Protein AF-A0A562R799-F1 (afdb_monomer)

Radius of gyration: 13.1 Å; Cα contacts (8 Å, |Δi|>4): 69; chains: 1; bounding box: 28×29×38 Å

pLDDT: mean 72.76, std 13.13, range [36.88, 88.06]

Foldseek 3Di:
DPPPVVQLLVLCVVCLVVLLVQQCPDVQADHPPDLDLVSCLDPVNLVSNLVVSLVSGDVVVCVVDPSVRSSVVCNVCVSVSSPSSDDPPPPPD

Organism: NCBI:txid1036180

Solvent-accessible surface area (backbone atoms only — not comparable to full-atom values): 5632 Å² total; per-residue (Å²): 130,87,69,59,63,58,62,49,52,49,45,47,66,77,40,36,71,59,51,52,50,56,40,47,72,38,95,83,43,54,61,90,87,59,73,43,64,74,62,48,66,38,68,72,46,43,52,51,50,47,50,51,49,61,74,61,48,55,70,70,54,55,72,75,40,54,68,73,59,47,49,52,50,48,64,77,39,36,68,66,50,39,59,67,72,32,66,83,66,83,76,83,125

Structure (mmCIF, N/CA/C/O backbone):
data_AF-A0A562R799-F1
#
_entry.id   AF-A0A562R799-F1
#
loop_
_atom_site.group_PDB
_atom_site.id
_atom_site.type_symbol
_atom_site.label_atom_id
_atom_site.label_alt_id
_atom_site.label_comp_id
_atom_site.label_asym_id
_atom_site.label_entity_id
_atom_site.label_seq_id
_atom_site.pdbx_PDB_ins_code
_atom_site.Cartn_x
_atom_site.Cartn_y
_atom_site.Cartn_z
_atom_site.occupancy
_atom_site.B_iso_or_equiv
_atom_site.auth_seq_id
_atom_site.auth_comp_id
_atom_site.auth_asym_id
_atom_site.auth_atom_id
_atom_site.pdbx_PDB_model_num
ATOM 1 N N . MET A 1 1 ? -5.773 -12.809 13.801 1.00 48.66 1 MET A N 1
ATOM 2 C CA . MET A 1 1 ? -5.290 -11.528 13.240 1.00 48.66 1 MET A CA 1
ATOM 3 C C . MET A 1 1 ? -6.141 -11.237 12.021 1.00 48.66 1 MET A C 1
ATOM 5 O O . MET A 1 1 ? -6.379 -12.167 11.269 1.00 48.66 1 MET A O 1
ATOM 9 N N . ALA A 1 2 ? -6.682 -10.029 11.868 1.00 53.84 2 ALA A N 1
ATOM 10 C CA . ALA A 1 2 ? -7.481 -9.705 10.689 1.00 53.84 2 ALA A CA 1
ATOM 11 C C . ALA A 1 2 ? -6.580 -9.748 9.445 1.00 53.84 2 ALA A C 1
ATOM 13 O O . ALA A 1 2 ? -5.596 -9.010 9.378 1.00 53.84 2 ALA A O 1
ATOM 14 N N . ASP A 1 3 ? -6.891 -10.626 8.493 1.00 68.81 3 ASP A N 1
ATOM 15 C CA . ASP A 1 3 ? -6.143 -10.764 7.244 1.00 68.81 3 ASP A CA 1
ATOM 16 C C . ASP A 1 3 ? -6.398 -9.557 6.339 1.00 68.81 3 ASP A C 1
ATOM 18 O O . ASP A 1 3 ? -7.255 -9.564 5.459 1.00 68.81 3 ASP A O 1
ATOM 22 N N . LEU A 1 4 ? -5.633 -8.487 6.557 1.00 72.00 4 LEU A N 1
ATOM 23 C CA . LEU A 1 4 ? -5.673 -7.270 5.741 1.00 72.00 4 LEU A CA 1
ATOM 24 C C . LEU A 1 4 ? -5.172 -7.507 4.320 1.00 72.00 4 LEU A C 1
ATOM 26 O O . LEU A 1 4 ? -5.511 -6.748 3.416 1.00 72.00 4 LEU A O 1
ATOM 30 N N . MET A 1 5 ? -4.406 -8.577 4.101 1.00 75.06 5 MET A N 1
ATOM 31 C CA . MET A 1 5 ? -3.937 -8.949 2.772 1.00 75.06 5 MET A CA 1
ATOM 32 C C . MET A 1 5 ? -5.092 -9.220 1.811 1.00 75.06 5 MET A C 1
ATOM 34 O O . MET A 1 5 ? -4.983 -8.847 0.649 1.00 75.06 5 MET A O 1
ATOM 38 N N . GLN A 1 6 ? -6.188 -9.835 2.256 1.00 79.69 6 GLN A N 1
ATOM 39 C CA . GLN A 1 6 ? -7.297 -10.185 1.370 1.00 79.69 6 GLN A CA 1
ATOM 40 C C . GLN A 1 6 ? -8.028 -8.947 0.806 1.00 79.69 6 GLN A C 1
ATOM 42 O O . GLN A 1 6 ? -8.120 -8.833 -0.419 1.00 79.69 6 GLN A O 1
ATOM 47 N N . PRO A 1 7 ? -8.492 -7.978 1.627 1.00 78.31 7 PRO A N 1
ATOM 48 C CA . PRO A 1 7 ? -9.092 -6.753 1.107 1.00 78.31 7 PRO A CA 1
ATOM 49 C C . PRO A 1 7 ? -8.077 -5.885 0.356 1.00 78.31 7 PRO A C 1
ATOM 51 O O . PRO A 1 7 ? -8.437 -5.290 -0.653 1.00 78.31 7 PRO A O 1
ATOM 54 N N . VAL A 1 8 ? -6.808 -5.849 0.780 1.00 77.81 8 VAL A N 1
ATOM 55 C CA . VAL A 1 8 ? -5.756 -5.096 0.074 1.00 77.81 8 VAL A CA 1
ATOM 56 C C . VAL A 1 8 ? -5.494 -5.672 -1.313 1.00 77.81 8 VAL A C 1
ATOM 58 O O . VAL A 1 8 ? -5.476 -4.924 -2.283 1.00 77.81 8 VAL A O 1
ATOM 61 N N . SER A 1 9 ? -5.354 -6.992 -1.432 1.00 79.69 9 SER A N 1
ATOM 62 C CA . SER A 1 9 ? -5.133 -7.665 -2.719 1.00 79.69 9 SER A CA 1
ATOM 63 C C . SER A 1 9 ? -6.327 -7.471 -3.654 1.00 79.69 9 SER A C 1
ATOM 65 O O . SER A 1 9 ? -6.147 -7.240 -4.846 1.00 79.69 9 SER A O 1
ATOM 67 N N . ARG A 1 10 ? -7.551 -7.479 -3.108 1.00 81.94 10 ARG A N 1
ATOM 68 C CA . ARG A 1 10 ? -8.768 -7.177 -3.868 1.00 81.94 10 ARG A CA 1
ATOM 69 C C . ARG A 1 10 ? -8.780 -5.743 -4.396 1.00 81.94 10 ARG A C 1
ATOM 71 O O . ARG A 1 10 ? -8.974 -5.553 -5.588 1.00 81.94 10 ARG A O 1
ATOM 78 N N . VAL A 1 11 ? -8.522 -4.759 -3.534 1.00 83.00 11 VAL A N 1
ATOM 79 C CA . VAL A 1 11 ? -8.465 -3.334 -3.907 1.00 83.00 11 VAL A CA 1
ATOM 80 C C . VAL A 1 11 ? -7.369 -3.081 -4.938 1.00 83.00 11 VAL A C 1
ATOM 82 O O . VAL A 1 11 ? -7.602 -2.388 -5.925 1.00 83.00 11 VAL A O 1
ATOM 85 N N . ILE A 1 12 ? -6.188 -3.672 -4.744 1.00 80.69 12 ILE A N 1
ATOM 86 C CA . ILE A 1 12 ? -5.087 -3.590 -5.705 1.00 80.69 12 ILE A CA 1
ATOM 87 C C . ILE A 1 12 ? -5.492 -4.210 -7.038 1.00 80.69 12 ILE A C 1
ATOM 89 O O . ILE A 1 12 ? -5.204 -3.614 -8.064 1.00 80.69 12 ILE A O 1
ATOM 93 N N . GLY A 1 13 ? -6.162 -5.364 -7.045 1.00 78.75 13 GLY A N 1
ATOM 94 C CA . GLY A 1 13 ? -6.633 -6.008 -8.271 1.00 78.75 13 GLY A CA 1
ATOM 95 C C . GLY A 1 13 ? -7.701 -5.194 -9.008 1.00 78.75 13 GLY A C 1
ATOM 96 O O . GLY A 1 13 ? -7.580 -4.980 -10.209 1.00 78.75 13 GLY A O 1
ATOM 97 N N . GLU A 1 14 ? -8.715 -4.701 -8.293 1.00 82.81 14 GLU A N 1
ATOM 98 C CA . GLU A 1 14 ? -9.849 -3.948 -8.857 1.00 82.81 14 GLU A CA 1
ATOM 99 C C . GLU A 1 14 ? -9.458 -2.527 -9.301 1.00 82.81 14 GLU A C 1
ATOM 101 O O . GLU A 1 14 ? -10.023 -1.991 -10.253 1.00 82.81 14 GLU A O 1
ATOM 106 N N . HIS A 1 15 ? -8.479 -1.906 -8.638 1.00 81.88 15 HIS A N 1
ATOM 107 C CA . HIS A 1 15 ? -8.080 -0.517 -8.884 1.00 81.88 15 HIS A CA 1
ATOM 108 C C . HIS A 1 15 ? -6.630 -0.358 -9.340 1.00 81.88 15 HIS A C 1
ATOM 110 O O . HIS A 1 15 ? -6.083 0.748 -9.299 1.00 81.88 15 HIS A O 1
ATOM 116 N N . ARG A 1 16 ? -6.012 -1.439 -9.814 1.00 77.12 16 ARG A N 1
ATOM 117 C CA . ARG A 1 16 ? -4.611 -1.485 -10.232 1.00 77.12 16 ARG A CA 1
ATOM 118 C C . ARG A 1 16 ? -4.228 -0.352 -11.172 1.00 77.12 16 ARG A C 1
ATOM 120 O O . ARG A 1 16 ? -3.291 0.382 -10.885 1.00 77.12 16 ARG A O 1
ATOM 127 N N . ASP A 1 17 ? -4.972 -0.184 -12.262 1.00 74.75 17 ASP A N 1
ATOM 128 C CA . ASP A 1 17 ? -4.718 0.849 -13.270 1.00 74.75 17 ASP A CA 1
ATOM 129 C C . ASP A 1 17 ? -4.795 2.258 -12.690 1.00 74.75 17 ASP A C 1
ATOM 131 O O . ASP A 1 17 ? -4.033 3.139 -13.081 1.00 74.75 17 ASP A O 1
ATOM 135 N N . ARG A 1 18 ? -5.692 2.479 -11.725 1.00 77.06 18 ARG A N 1
ATOM 136 C CA . ARG A 1 18 ? -5.820 3.767 -11.040 1.00 77.06 18 ARG A CA 1
ATOM 137 C C . ARG A 1 18 ? -4.623 4.025 -10.130 1.00 77.06 18 ARG A C 1
ATOM 139 O O . ARG A 1 18 ? -4.123 5.145 -10.117 1.00 77.06 18 ARG A O 1
ATOM 146 N N . ILE A 1 19 ? -4.156 3.002 -9.412 1.00 78.00 19 ILE A N 1
ATOM 147 C CA . ILE A 1 19 ? -2.962 3.089 -8.563 1.00 78.00 19 ILE A CA 1
ATOM 148 C C . ILE A 1 19 ? -1.726 3.328 -9.437 1.00 78.00 19 ILE A C 1
ATOM 150 O O . ILE A 1 19 ? -0.979 4.262 -9.180 1.00 78.00 19 ILE A O 1
ATOM 154 N N . LEU A 1 20 ? -1.546 2.563 -10.517 1.00 75.00 20 LEU A N 1
ATOM 155 C CA . LEU A 1 20 ? -0.422 2.728 -11.445 1.00 75.00 20 LEU A CA 1
ATOM 156 C C . LEU A 1 20 ? -0.429 4.101 -12.130 1.00 75.00 20 LEU A C 1
ATOM 158 O O . LEU A 1 20 ? 0.618 4.733 -12.201 1.00 75.00 20 LEU A O 1
ATOM 162 N N . LYS A 1 21 ? -1.592 4.614 -12.555 1.00 74.19 21 LYS A N 1
ATOM 163 C CA . LYS A 1 21 ? -1.715 5.986 -13.086 1.00 74.19 21 LYS A CA 1
ATOM 164 C C . LYS A 1 21 ? -1.398 7.058 -12.046 1.00 74.19 21 LYS A C 1
ATOM 166 O O . LYS A 1 21 ? -0.799 8.071 -12.389 1.00 74.19 21 LYS A O 1
ATOM 171 N N . ALA A 1 22 ? -1.803 6.856 -10.792 1.00 74.56 22 ALA A N 1
ATOM 172 C CA . ALA A 1 22 ? -1.478 7.783 -9.711 1.00 74.56 22 ALA A CA 1
ATOM 173 C C . ALA A 1 22 ? 0.028 7.810 -9.425 1.00 74.56 22 ALA A C 1
ATOM 175 O O . ALA A 1 22 ? 0.568 8.868 -9.115 1.00 74.56 22 ALA A O 1
ATOM 176 N N . ILE A 1 23 ? 0.709 6.669 -9.574 1.00 70.81 23 ILE A N 1
ATOM 177 C CA . ILE A 1 23 ? 2.165 6.609 -9.483 1.00 70.81 23 ILE A CA 1
ATOM 178 C C . ILE A 1 23 ? 2.784 7.294 -10.709 1.00 70.81 23 ILE A C 1
ATOM 180 O O . ILE A 1 23 ? 3.614 8.163 -10.512 1.00 70.81 23 ILE A O 1
ATOM 184 N N . ASP A 1 24 ? 2.347 7.013 -11.942 1.00 66.81 24 ASP A N 1
ATOM 185 C CA . ASP A 1 24 ? 2.893 7.616 -13.183 1.00 66.81 24 ASP A CA 1
ATOM 186 C C . ASP A 1 24 ? 2.810 9.153 -13.197 1.00 66.81 24 ASP A C 1
ATOM 188 O O . ASP A 1 24 ? 3.669 9.836 -13.748 1.00 66.81 24 ASP A O 1
ATOM 192 N N . GLY A 1 25 ? 1.781 9.710 -12.552 1.00 60.09 25 GLY A N 1
ATOM 193 C CA . GLY A 1 25 ? 1.609 11.153 -12.381 1.00 60.09 25 GLY A CA 1
ATOM 194 C C . GLY A 1 25 ? 2.465 11.786 -11.275 1.00 60.09 25 GLY A C 1
ATOM 195 O O . GLY A 1 25 ? 2.515 13.014 -11.192 1.00 60.09 25 GLY A O 1
ATOM 196 N N . SER A 1 26 ? 3.131 10.993 -10.427 1.00 57.50 26 SER A N 1
ATOM 197 C CA . SER A 1 26 ? 3.982 11.494 -9.343 1.00 57.50 26 SER A CA 1
ATOM 198 C C . SER A 1 26 ? 5.415 11.764 -9.828 1.00 57.50 26 SER A C 1
ATOM 200 O O . SER A 1 26 ? 6.039 10.895 -10.445 1.00 57.50 26 SER A O 1
ATOM 202 N N . PRO A 1 27 ? 5.998 12.938 -9.516 1.00 45.34 27 PRO A N 1
ATOM 203 C CA . PRO A 1 27 ? 7.371 13.263 -9.892 1.00 45.34 27 PRO A CA 1
ATOM 204 C C . PRO A 1 27 ? 8.340 12.303 -9.187 1.00 45.34 27 PRO A C 1
ATOM 206 O O . PRO A 1 27 ? 8.474 12.345 -7.967 1.00 45.34 27 PRO A O 1
ATOM 209 N N . GLY A 1 28 ? 8.982 11.419 -9.958 1.00 48.72 28 GLY A N 1
ATOM 210 C CA . GLY A 1 28 ? 9.890 10.376 -9.455 1.00 48.72 28 GLY A CA 1
ATOM 211 C C . GLY A 1 28 ? 9.456 8.940 -9.772 1.00 48.72 28 GLY A C 1
ATOM 212 O O . GLY A 1 28 ? 10.235 8.010 -9.575 1.00 48.72 28 GLY A O 1
ATOM 213 N N . ALA A 1 29 ? 8.246 8.739 -10.294 1.00 51.53 29 ALA A N 1
ATOM 214 C CA . ALA A 1 29 ? 7.797 7.436 -10.756 1.00 51.53 29 ALA A CA 1
ATOM 215 C C . ALA A 1 29 ? 8.350 7.070 -12.137 1.00 51.53 29 ALA A C 1
ATOM 217 O O . ALA A 1 29 ? 8.471 7.913 -13.028 1.00 51.53 29 ALA A O 1
ATOM 218 N N . ALA A 1 30 ? 8.669 5.787 -12.321 1.00 50.09 30 ALA A N 1
ATOM 219 C CA . ALA A 1 30 ? 9.051 5.251 -13.619 1.00 50.09 30 ALA A CA 1
ATOM 220 C C . ALA A 1 30 ? 7.916 5.475 -14.631 1.00 50.09 30 ALA A C 1
ATOM 222 O O . ALA A 1 30 ? 6.779 5.093 -14.370 1.00 50.09 30 ALA A O 1
ATOM 223 N N . ARG A 1 31 ? 8.245 6.075 -15.784 1.00 52.91 31 ARG A N 1
ATOM 224 C CA . ARG A 1 31 ? 7.307 6.290 -16.896 1.00 52.91 31 ARG A CA 1
ATOM 225 C C . ARG A 1 31 ? 6.556 4.996 -17.220 1.00 52.91 31 ARG A C 1
ATOM 227 O O . ARG A 1 31 ? 7.189 3.940 -17.338 1.00 52.91 31 ARG A O 1
ATOM 234 N N . ALA A 1 32 ? 5.239 5.098 -17.414 1.00 48.03 32 ALA A N 1
ATOM 235 C CA . ALA A 1 32 ? 4.374 4.012 -17.870 1.00 48.03 32 ALA A CA 1
ATOM 236 C C . ALA A 1 32 ? 5.045 3.168 -18.967 1.00 48.03 32 ALA A C 1
ATOM 238 O O . ALA A 1 32 ? 5.223 3.604 -20.103 1.00 48.03 32 ALA A O 1
ATOM 239 N N . GLY A 1 33 ? 5.443 1.950 -18.593 1.00 49.38 33 GLY A N 1
ATOM 240 C CA . GLY A 1 33 ? 6.103 0.994 -19.485 1.00 49.38 33 GLY A CA 1
ATOM 241 C C . GLY A 1 33 ? 7.178 0.143 -18.808 1.00 49.38 33 GLY A C 1
ATOM 242 O O . GLY A 1 33 ? 7.389 -0.993 -19.222 1.00 49.38 33 GLY A O 1
ATOM 243 N N . GLN A 1 34 ? 7.815 0.635 -17.738 1.00 56.62 34 GLN A N 1
ATOM 244 C CA . GLN A 1 34 ? 8.859 -0.096 -17.000 1.00 56.62 34 GLN A CA 1
ATOM 245 C C . GLN A 1 34 ? 8.642 -0.013 -15.486 1.00 56.62 34 GLN A C 1
ATOM 247 O O . GLN A 1 34 ? 9.490 0.450 -14.725 1.00 56.62 34 GLN A O 1
ATOM 252 N N . TRP A 1 35 ? 7.481 -0.479 -15.029 1.00 64.06 35 TRP A N 1
ATOM 253 C CA . TRP A 1 35 ? 7.260 -0.701 -13.605 1.00 64.06 35 TRP A CA 1
ATOM 254 C C . TRP A 1 35 ? 8.119 -1.885 -13.165 1.00 64.06 35 TRP A C 1
ATOM 256 O O . TRP A 1 35 ? 7.763 -3.033 -13.405 1.00 64.06 35 TRP A O 1
ATOM 266 N N . THR A 1 36 ? 9.275 -1.621 -12.565 1.00 65.56 36 THR A N 1
ATOM 267 C CA . THR A 1 36 ? 10.062 -2.652 -11.882 1.00 65.56 36 THR A CA 1
ATOM 268 C C . THR A 1 36 ? 9.765 -2.592 -10.390 1.00 65.56 36 THR A C 1
ATOM 270 O O . THR A 1 36 ? 9.467 -1.528 -9.842 1.00 65.56 36 THR A O 1
ATOM 273 N N . THR A 1 37 ? 9.847 -3.734 -9.706 1.00 66.75 37 THR A N 1
ATOM 274 C CA . THR A 1 37 ? 9.704 -3.786 -8.243 1.00 66.75 37 THR A CA 1
ATOM 275 C C . THR A 1 37 ? 10.676 -2.825 -7.557 1.00 66.75 37 THR A C 1
ATOM 277 O O . THR A 1 37 ? 10.273 -2.131 -6.632 1.00 66.75 37 THR A O 1
ATOM 280 N N . ALA A 1 38 ? 11.904 -2.696 -8.068 1.00 66.25 38 ALA A N 1
ATOM 281 C CA . ALA A 1 38 ? 12.904 -1.751 -7.572 1.00 66.25 38 ALA A CA 1
ATOM 282 C C . ALA A 1 38 ? 12.475 -0.276 -7.711 1.00 66.25 38 ALA A C 1
ATOM 284 O O . ALA A 1 38 ? 12.651 0.502 -6.778 1.00 66.25 38 ALA A O 1
ATOM 285 N N . ALA A 1 39 ? 11.860 0.116 -8.833 1.00 66.94 39 ALA A N 1
ATOM 286 C CA . ALA A 1 39 ? 11.394 1.491 -9.030 1.00 66.94 39 ALA A CA 1
ATOM 287 C C . ALA A 1 39 ? 10.248 1.870 -8.075 1.00 66.94 39 ALA A C 1
ATOM 289 O O . ALA A 1 39 ? 10.144 3.020 -7.647 1.00 66.94 39 ALA A O 1
ATOM 290 N N . LEU A 1 40 ? 9.406 0.902 -7.710 1.00 71.50 40 LEU A N 1
ATOM 291 C CA . LEU A 1 40 ? 8.291 1.112 -6.788 1.00 71.50 40 LEU A CA 1
ATOM 292 C C . LEU A 1 40 ? 8.658 0.940 -5.308 1.00 71.50 40 LEU A C 1
ATOM 294 O O . LEU A 1 40 ? 7.866 1.303 -4.444 1.00 71.50 40 LEU A O 1
ATOM 298 N N . GLN A 1 41 ? 9.842 0.402 -5.002 1.00 71.38 41 GLN A N 1
ATOM 299 C CA . GLN A 1 41 ? 10.343 0.283 -3.629 1.00 71.38 41 GLN A CA 1
ATOM 300 C C . GLN A 1 41 ? 10.749 1.629 -3.013 1.00 71.38 41 GLN A C 1
ATOM 302 O O . GLN A 1 41 ? 10.966 1.684 -1.803 1.00 71.38 4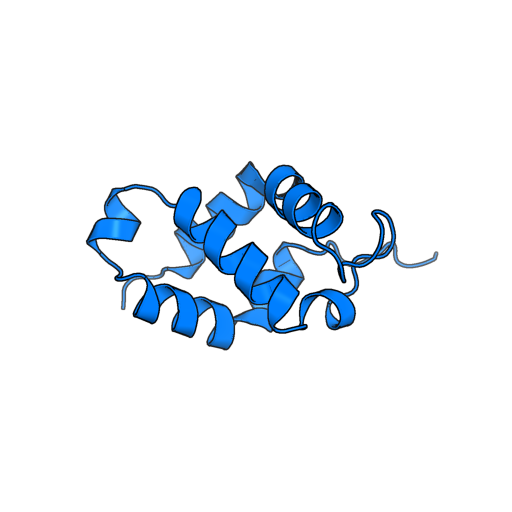1 GLN A O 1
ATOM 307 N N . ASN A 1 42 ? 10.826 2.700 -3.810 1.00 77.25 42 ASN A N 1
ATOM 308 C CA . ASN A 1 42 ? 11.089 4.049 -3.316 1.00 77.25 42 ASN A CA 1
ATOM 309 C C . ASN A 1 42 ? 10.019 4.494 -2.310 1.00 77.25 42 ASN A C 1
ATOM 311 O O . ASN A 1 42 ? 8.822 4.303 -2.545 1.00 77.25 42 ASN A O 1
ATOM 315 N N . ASP A 1 43 ? 10.441 5.155 -1.228 1.00 78.38 43 ASP A N 1
ATOM 316 C CA . ASP A 1 43 ? 9.537 5.596 -0.158 1.00 78.38 43 ASP A CA 1
ATOM 317 C C . ASP A 1 43 ? 8.407 6.486 -0.692 1.00 78.38 43 ASP A C 1
ATOM 319 O O . ASP A 1 43 ? 7.248 6.288 -0.343 1.00 78.38 43 ASP A O 1
ATOM 323 N N . GLN A 1 44 ? 8.703 7.380 -1.638 1.00 76.06 44 GLN A N 1
ATOM 324 C CA . GLN A 1 44 ? 7.712 8.266 -2.260 1.00 76.06 44 GLN A CA 1
ATOM 325 C C . GLN A 1 44 ? 6.650 7.508 -3.086 1.00 76.06 44 GLN A C 1
ATOM 327 O O . GLN A 1 44 ? 5.461 7.850 -3.072 1.00 76.06 44 GLN A O 1
ATOM 332 N N . ALA A 1 45 ? 7.056 6.448 -3.794 1.00 77.50 45 ALA A N 1
ATOM 333 C CA . ALA A 1 45 ? 6.137 5.594 -4.543 1.00 77.50 45 ALA A CA 1
ATOM 334 C C . ALA A 1 45 ? 5.260 4.778 -3.583 1.00 77.50 45 ALA A C 1
ATOM 336 O O . ALA A 1 45 ? 4.040 4.727 -3.752 1.00 77.50 45 ALA A O 1
ATOM 337 N N . MET A 1 46 ? 5.860 4.216 -2.528 1.00 82.12 46 MET A N 1
ATOM 338 C CA . MET A 1 46 ? 5.121 3.503 -1.487 1.00 82.12 46 MET A CA 1
ATOM 339 C C . MET A 1 46 ? 4.149 4.412 -0.739 1.00 82.12 46 MET A C 1
ATOM 341 O O . MET A 1 46 ? 3.019 3.999 -0.503 1.00 82.12 46 MET A O 1
ATOM 345 N N . GLU A 1 47 ? 4.511 5.652 -0.417 1.00 83.62 47 GLU A N 1
ATOM 346 C CA . GLU A 1 47 ? 3.587 6.611 0.196 1.00 83.62 47 GLU A CA 1
ATOM 347 C C . GLU A 1 47 ? 2.373 6.889 -0.697 1.00 83.62 47 GLU A C 1
ATOM 349 O O . GLU A 1 47 ? 1.239 6.887 -0.211 1.00 83.62 47 GLU A O 1
ATOM 354 N N . THR A 1 48 ? 2.593 7.047 -2.005 1.00 82.94 48 THR A N 1
ATOM 355 C CA . THR A 1 48 ? 1.514 7.234 -2.987 1.00 82.94 48 THR A CA 1
ATOM 356 C C . THR A 1 48 ? 0.603 6.005 -3.038 1.00 82.94 48 THR A C 1
ATOM 358 O O . THR A 1 48 ? -0.620 6.132 -2.956 1.00 82.94 48 THR A O 1
ATOM 361 N N . ILE A 1 49 ? 1.187 4.803 -3.097 1.00 82.44 49 ILE A N 1
ATOM 362 C CA . ILE A 1 49 ? 0.451 3.531 -3.092 1.00 82.44 49 ILE A CA 1
ATOM 363 C C . ILE A 1 49 ? -0.374 3.386 -1.815 1.00 82.44 49 ILE A C 1
ATOM 365 O O . ILE A 1 49 ? -1.548 3.031 -1.892 1.00 82.44 49 ILE A O 1
ATOM 369 N N . ILE A 1 50 ? 0.219 3.661 -0.653 1.00 86.19 50 ILE A N 1
ATOM 370 C CA . ILE A 1 50 ? -0.439 3.540 0.650 1.00 86.19 50 ILE A CA 1
ATOM 371 C C . ILE A 1 50 ? -1.632 4.481 0.720 1.00 86.19 50 ILE A C 1
ATOM 373 O O . ILE A 1 50 ? -2.720 4.049 1.095 1.00 86.19 50 ILE A O 1
ATOM 377 N N . ARG A 1 51 ? -1.454 5.740 0.310 1.00 85.00 51 ARG A N 1
ATOM 378 C CA . ARG A 1 51 ? -2.530 6.730 0.303 1.00 85.00 51 ARG A CA 1
ATOM 379 C C . ARG A 1 51 ? -3.654 6.332 -0.649 1.00 85.00 51 ARG A C 1
ATOM 381 O O . ARG A 1 51 ? -4.805 6.292 -0.226 1.00 85.00 51 ARG A O 1
ATOM 388 N N . CYS A 1 52 ? -3.333 5.956 -1.888 1.00 83.88 52 CYS A N 1
ATOM 389 C CA . CYS A 1 52 ? -4.333 5.482 -2.845 1.00 83.88 52 CYS A CA 1
ATOM 390 C C . CYS A 1 52 ? -5.060 4.233 -2.339 1.00 83.88 52 CYS A C 1
ATOM 392 O O . CYS A 1 52 ? -6.285 4.183 -2.387 1.00 83.88 52 CYS A O 1
ATOM 394 N N . CYS A 1 53 ? -4.337 3.237 -1.822 1.00 82.44 53 CYS A N 1
ATOM 395 C CA . CYS A 1 53 ? -4.947 2.023 -1.285 1.00 82.44 53 CYS A CA 1
ATOM 396 C C . CYS A 1 53 ? -5.855 2.351 -0.102 1.00 82.44 53 CYS A C 1
ATOM 398 O O . CYS A 1 53 ? -6.988 1.886 -0.077 1.00 82.44 53 CYS A O 1
ATOM 400 N N . TYR A 1 54 ? -5.410 3.190 0.836 1.00 83.50 54 TYR A N 1
ATOM 401 C CA . TYR A 1 54 ? -6.212 3.599 1.986 1.00 83.50 54 TYR A CA 1
ATOM 402 C C . TYR A 1 54 ? -7.475 4.362 1.560 1.00 83.50 54 TYR A C 1
ATOM 404 O O . TYR A 1 54 ? -8.560 4.090 2.079 1.00 83.50 54 TYR A O 1
ATOM 412 N N . GLU A 1 55 ? -7.373 5.245 0.560 1.00 83.31 55 GLU A N 1
ATOM 413 C CA . GLU A 1 55 ? -8.495 5.966 -0.060 1.00 83.31 55 GLU A CA 1
ATOM 414 C C . GLU A 1 55 ? -9.482 5.049 -0.815 1.00 83.31 55 GLU A C 1
ATOM 416 O O . GLU A 1 55 ? -10.661 5.386 -0.946 1.00 83.31 55 GLU A O 1
ATOM 421 N N . LEU A 1 56 ? -9.040 3.863 -1.229 1.00 80.06 56 LEU A N 1
ATOM 422 C CA . LEU A 1 56 ? -9.853 2.858 -1.917 1.00 80.06 56 LEU A CA 1
ATOM 423 C C . LEU A 1 56 ? -10.324 1.717 -0.998 1.00 80.06 56 LEU A C 1
ATOM 425 O O . LEU A 1 56 ? -11.138 0.893 -1.412 1.00 80.06 56 LEU A O 1
ATOM 429 N N . LEU A 1 57 ? -9.845 1.655 0.250 1.00 80.00 57 LEU A N 1
ATOM 430 C CA . LEU A 1 57 ? -10.282 0.643 1.208 1.00 80.00 57 LEU A CA 1
ATOM 431 C C . LEU A 1 57 ? -11.779 0.781 1.537 1.00 80.00 57 LEU A C 1
ATOM 433 O O . LEU A 1 57 ? -12.270 1.899 1.733 1.00 80.00 57 LEU A O 1
ATOM 437 N N . PRO A 1 58 ? -12.488 -0.347 1.734 1.00 79.12 58 PRO A N 1
ATOM 438 C CA . PRO A 1 58 ? -13.845 -0.339 2.262 1.00 79.12 58 PRO A CA 1
ATOM 439 C C . PRO A 1 58 ? -13.896 0.356 3.627 1.00 79.12 58 PRO A C 1
ATOM 441 O O . PRO A 1 58 ? -13.023 0.136 4.471 1.00 79.12 58 PRO A O 1
ATOM 444 N N . GLY A 1 59 ? -14.953 1.131 3.891 1.00 77.38 59 GLY A N 1
ATOM 445 C CA . GLY A 1 59 ? -15.114 1.860 5.159 1.00 77.38 59 GLY A CA 1
ATOM 446 C C . GLY A 1 59 ? -14.997 0.969 6.404 1.00 77.38 59 GLY A C 1
ATOM 447 O O . GLY A 1 59 ? -14.419 1.382 7.403 1.00 77.38 59 GLY A O 1
ATOM 448 N N . LEU A 1 60 ? -15.434 -0.292 6.313 1.00 76.44 60 LEU A N 1
ATOM 449 C CA . LEU A 1 60 ? -15.268 -1.296 7.372 1.00 76.44 60 LEU A CA 1
ATOM 450 C C . LEU A 1 60 ? -13.795 -1.590 7.700 1.00 76.44 60 LEU A C 1
ATOM 452 O O . LEU A 1 60 ? -13.445 -1.740 8.868 1.00 76.44 60 LEU A O 1
ATOM 456 N N . VAL A 1 61 ? -12.914 -1.630 6.696 1.00 77.56 61 VAL A N 1
ATOM 457 C CA . VAL A 1 61 ? -11.475 -1.852 6.909 1.00 77.56 61 VAL A CA 1
ATOM 458 C C . VAL A 1 61 ? -10.829 -0.614 7.528 1.00 77.56 61 VAL A C 1
ATOM 460 O O . VAL A 1 61 ? -9.999 -0.759 8.420 1.00 77.56 61 VAL A O 1
ATOM 463 N N . ARG A 1 62 ? -11.253 0.596 7.138 1.00 77.38 62 ARG A N 1
ATOM 464 C CA . ARG A 1 62 ? -10.803 1.845 7.784 1.00 77.38 62 ARG A CA 1
ATOM 465 C C . ARG A 1 62 ? -11.228 1.950 9.246 1.00 77.38 62 ARG A C 1
ATOM 467 O O . ARG A 1 62 ? -10.495 2.503 10.057 1.00 77.38 62 ARG A O 1
ATOM 474 N N . LEU A 1 63 ? -12.403 1.422 9.588 1.00 78.12 63 LEU A N 1
ATOM 475 C CA . LEU A 1 63 ? -12.863 1.354 10.977 1.00 78.12 63 LEU A CA 1
ATOM 476 C C . LEU A 1 63 ? -12.061 0.328 11.787 1.00 78.12 63 LEU A C 1
ATOM 478 O O . LEU A 1 63 ? -11.764 0.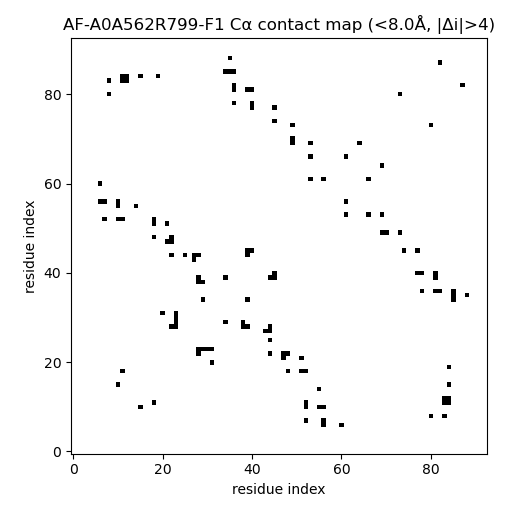566 12.954 1.00 78.12 63 LEU A O 1
ATOM 482 N N . ALA A 1 64 ? -11.688 -0.793 11.167 1.00 79.25 64 ALA A N 1
ATOM 483 C CA . ALA A 1 64 ? -10.918 -1.848 11.817 1.00 79.25 64 ALA A CA 1
ATOM 484 C C . ALA A 1 64 ? -9.420 -1.518 11.950 1.00 79.25 64 ALA A C 1
ATOM 486 O O . ALA A 1 64 ? -8.772 -1.970 12.895 1.00 79.25 64 ALA A O 1
ATOM 487 N N . VAL A 1 65 ? -8.853 -0.746 11.018 1.00 81.12 65 VAL A N 1
ATOM 488 C CA . VAL A 1 65 ? -7.417 -0.452 10.958 1.00 81.12 65 VAL A CA 1
ATOM 489 C C . VAL A 1 65 ? -7.168 1.036 10.816 1.00 81.12 65 VAL A C 1
ATOM 491 O O . VAL A 1 65 ? -7.490 1.654 9.804 1.00 81.12 65 VAL A O 1
ATOM 494 N N . LYS A 1 66 ? -6.493 1.590 11.825 1.00 81.81 66 LYS A N 1
ATOM 495 C CA . LYS A 1 66 ? -6.003 2.967 11.798 1.00 81.81 66 LYS A CA 1
ATOM 496 C C . LYS A 1 66 ? -4.946 3.139 10.708 1.00 81.81 66 LYS A C 1
ATOM 498 O O . LYS A 1 66 ? -4.076 2.284 10.548 1.00 81.81 66 LYS A O 1
ATOM 503 N N . GLU A 1 67 ? -4.962 4.289 10.044 1.00 79.81 67 GLU A N 1
ATOM 504 C CA . GLU A 1 67 ? -3.993 4.681 9.012 1.00 79.81 67 GLU A CA 1
ATOM 505 C C . GLU A 1 67 ? -2.519 4.352 9.341 1.00 79.81 67 GLU A C 1
ATOM 507 O O . GLU A 1 67 ? -1.876 3.704 8.515 1.00 79.81 67 GLU A O 1
ATOM 512 N N . PRO A 1 68 ? -1.966 4.662 10.535 1.00 82.31 68 PRO A N 1
ATOM 513 C CA . PRO A 1 68 ? -0.585 4.294 10.863 1.00 82.31 68 PRO A CA 1
ATOM 514 C C . PRO A 1 68 ? -0.347 2.777 10.910 1.00 82.31 68 PRO A C 1
ATOM 516 O O . PRO A 1 68 ? 0.707 2.309 10.487 1.00 82.31 68 PRO A O 1
ATOM 519 N N . ALA A 1 69 ? -1.320 1.987 11.373 1.00 85.00 69 ALA A N 1
ATOM 520 C CA . ALA A 1 69 ? -1.208 0.529 11.378 1.00 85.00 69 ALA A CA 1
ATOM 521 C C . ALA A 1 69 ? -1.276 -0.038 9.951 1.00 85.00 69 ALA A C 1
ATOM 523 O O . ALA A 1 69 ? -0.515 -0.941 9.607 1.00 85.00 69 ALA A O 1
ATOM 524 N N . PHE A 1 70 ? -2.135 0.536 9.105 1.00 85.06 70 PHE A N 1
ATOM 525 C CA . PHE A 1 70 ? -2.217 0.193 7.688 1.00 85.06 70 PHE A CA 1
ATOM 526 C C . PHE A 1 70 ? -0.919 0.522 6.943 1.00 85.06 70 PHE A C 1
ATOM 528 O O . PHE A 1 70 ? -0.392 -0.317 6.215 1.00 85.06 70 PHE A O 1
ATOM 535 N N . ARG A 1 71 ? -0.364 1.715 7.179 1.00 87.06 71 ARG A N 1
ATOM 536 C CA . ARG A 1 71 ? 0.919 2.156 6.623 1.00 87.06 71 ARG A CA 1
ATOM 537 C C . ARG A 1 71 ? 2.033 1.179 6.979 1.00 87.06 71 ARG A C 1
ATOM 539 O O . ARG A 1 71 ? 2.715 0.686 6.087 1.00 87.06 71 ARG A O 1
ATOM 546 N N . THR A 1 72 ? 2.176 0.844 8.260 1.00 87.62 72 THR A N 1
ATOM 547 C CA . THR A 1 72 ? 3.171 -0.130 8.729 1.00 87.62 72 THR A CA 1
ATOM 548 C C . THR A 1 72 ? 2.953 -1.505 8.104 1.00 87.62 72 THR A C 1
ATOM 550 O O . THR A 1 72 ? 3.913 -2.147 7.688 1.00 87.62 72 THR A O 1
ATOM 553 N N . PHE A 1 73 ? 1.702 -1.954 7.975 1.00 86.25 73 PHE A N 1
ATOM 554 C CA . PHE A 1 73 ? 1.379 -3.214 7.309 1.00 86.25 73 PHE A CA 1
ATOM 555 C C . PHE A 1 73 ? 1.807 -3.216 5.837 1.00 86.25 73 PHE A C 1
ATOM 557 O O . PHE A 1 73 ? 2.425 -4.181 5.386 1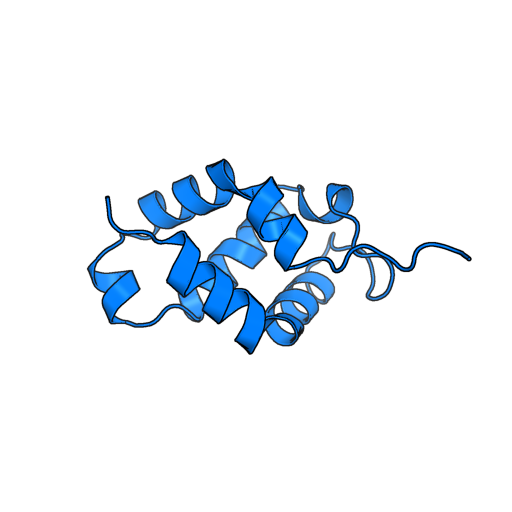.00 86.25 73 PHE A O 1
ATOM 564 N N . MET A 1 74 ? 1.521 -2.143 5.098 1.00 86.19 74 MET A N 1
ATOM 565 C CA . MET A 1 74 ? 1.914 -2.021 3.696 1.00 86.19 74 MET A CA 1
ATOM 566 C C . MET A 1 74 ? 3.427 -1.921 3.519 1.00 86.19 74 MET A C 1
ATOM 568 O O . MET A 1 74 ? 3.954 -2.542 2.605 1.00 86.19 74 MET A O 1
ATOM 572 N N . LEU A 1 75 ? 4.131 -1.198 4.393 1.00 85.88 75 LEU A N 1
ATOM 573 C CA . LEU A 1 75 ? 5.594 -1.118 4.368 1.00 85.88 75 LEU A CA 1
ATOM 574 C C . LEU A 1 75 ? 6.240 -2.471 4.697 1.00 85.88 75 LEU A C 1
ATOM 576 O O . LEU A 1 75 ? 7.143 -2.899 3.983 1.00 85.88 75 LEU A O 1
ATOM 580 N N . ASN A 1 76 ? 5.730 -3.187 5.704 1.00 88.06 76 ASN A N 1
ATOM 581 C CA . ASN A 1 76 ? 6.203 -4.532 6.051 1.00 88.06 76 ASN A CA 1
ATOM 582 C C . ASN A 1 76 ? 5.932 -5.559 4.943 1.00 88.06 76 ASN A C 1
ATOM 584 O O . ASN A 1 76 ? 6.714 -6.485 4.763 1.00 88.06 76 ASN A O 1
ATOM 588 N N . ASN A 1 77 ? 4.843 -5.401 4.186 1.00 86.06 77 ASN A N 1
ATOM 589 C CA . ASN A 1 77 ? 4.464 -6.305 3.095 1.00 86.06 77 ASN A CA 1
ATOM 590 C C . ASN A 1 77 ? 4.741 -5.717 1.704 1.00 86.06 77 ASN A C 1
ATOM 592 O O . ASN A 1 77 ? 4.190 -6.206 0.714 1.00 86.06 77 ASN A O 1
ATOM 596 N N . ARG A 1 78 ? 5.588 -4.682 1.610 1.00 83.38 78 ARG A N 1
ATOM 597 C CA . ARG A 1 78 ? 5.798 -3.913 0.375 1.00 83.38 78 ARG A CA 1
ATOM 598 C C . ARG A 1 78 ? 6.157 -4.804 -0.802 1.00 83.38 78 ARG A C 1
ATOM 600 O O . ARG A 1 78 ? 5.546 -4.689 -1.850 1.00 83.38 78 ARG A O 1
ATOM 607 N N . GLU A 1 79 ? 7.049 -5.770 -0.621 1.00 80.88 79 GLU A N 1
ATOM 608 C CA . GLU A 1 79 ? 7.467 -6.670 -1.700 1.00 80.88 79 GLU A CA 1
ATOM 609 C C . GLU A 1 79 ? 6.303 -7.493 -2.255 1.00 80.88 79 GLU A C 1
ATOM 611 O O . GLU A 1 79 ? 6.135 -7.586 -3.469 1.00 80.88 79 GLU A O 1
ATOM 616 N N . ARG A 1 80 ? 5.440 -8.023 -1.379 1.00 82.31 80 ARG A N 1
ATOM 617 C CA . ARG A 1 80 ? 4.258 -8.798 -1.787 1.00 82.31 80 ARG A CA 1
ATOM 618 C C . ARG A 1 80 ? 3.209 -7.930 -2.468 1.00 82.31 80 ARG A C 1
ATOM 620 O O . ARG A 1 80 ? 2.502 -8.408 -3.346 1.00 82.31 80 ARG A O 1
ATOM 627 N N . ILE A 1 81 ? 3.084 -6.676 -2.051 1.00 83.38 81 ILE A N 1
ATOM 628 C CA . ILE A 1 81 ? 2.139 -5.716 -2.626 1.00 83.38 81 ILE A CA 1
ATOM 629 C C . ILE A 1 81 ? 2.627 -5.252 -3.998 1.00 83.38 81 ILE A C 1
ATOM 631 O O . ILE A 1 81 ? 1.871 -5.271 -4.966 1.00 83.38 81 ILE A O 1
ATOM 635 N N . LEU A 1 82 ? 3.910 -4.918 -4.106 1.00 79.56 82 LEU A N 1
ATOM 636 C CA . LEU A 1 82 ? 4.550 -4.540 -5.359 1.00 79.56 82 LEU A CA 1
ATOM 637 C C . LEU A 1 82 ? 4.544 -5.689 -6.368 1.00 79.56 82 LEU A C 1
ATOM 639 O O . LEU A 1 82 ? 4.269 -5.450 -7.537 1.00 79.56 82 LEU A O 1
AT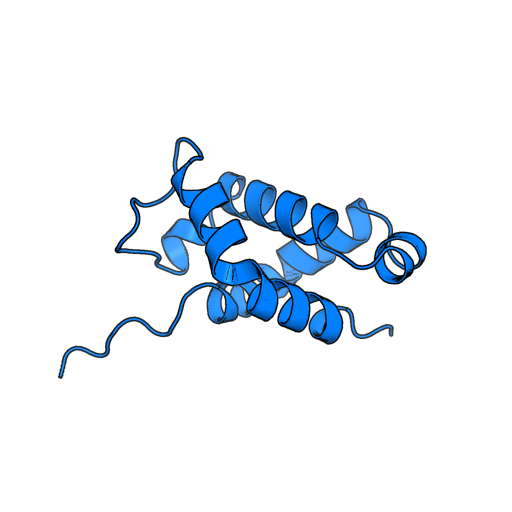OM 643 N N . ALA A 1 83 ? 4.747 -6.931 -5.923 1.00 79.25 83 ALA A N 1
ATOM 644 C CA . ALA A 1 83 ? 4.617 -8.118 -6.769 1.00 79.25 83 ALA A CA 1
ATOM 645 C C . ALA A 1 83 ? 3.187 -8.344 -7.299 1.00 79.25 83 ALA A C 1
ATOM 647 O O . ALA A 1 83 ? 3.012 -9.013 -8.311 1.00 79.25 83 ALA A O 1
ATOM 648 N N . GLN A 1 84 ? 2.161 -7.799 -6.634 1.00 78.44 84 GLN A N 1
ATOM 649 C CA . GLN A 1 84 ? 0.779 -7.822 -7.129 1.00 78.44 84 GLN A CA 1
ATOM 650 C C . GLN A 1 84 ? 0.470 -6.636 -8.058 1.00 78.44 84 GLN A C 1
ATOM 652 O O . GLN A 1 84 ? -0.289 -6.773 -9.016 1.00 78.44 84 GLN A O 1
ATOM 657 N N . LEU A 1 85 ? 1.071 -5.473 -7.794 1.00 74.44 85 LEU A N 1
ATOM 658 C CA . LEU A 1 85 ? 0.932 -4.254 -8.599 1.00 74.44 85 LEU A CA 1
ATOM 659 C C . LEU A 1 85 ? 1.682 -4.332 -9.927 1.00 74.44 85 LEU A C 1
ATOM 661 O O . LEU A 1 85 ? 1.162 -3.898 -10.956 1.00 74.44 85 LEU A O 1
ATOM 665 N N . VAL A 1 86 ? 2.876 -4.914 -9.931 1.00 71.50 86 VAL A N 1
ATOM 666 C CA . VAL A 1 86 ? 3.715 -5.116 -11.113 1.00 71.50 86 VAL A CA 1
ATOM 667 C C . VAL A 1 86 ? 3.455 -6.520 -11.631 1.00 71.50 86 VAL A C 1
ATOM 669 O O . VAL A 1 86 ? 3.651 -7.478 -10.888 1.00 71.50 86 VAL A O 1
ATOM 672 N N . PRO A 1 87 ? 2.983 -6.695 -12.876 1.00 59.50 87 PRO A N 1
ATOM 673 C CA . PRO A 1 87 ? 2.871 -8.035 -13.421 1.00 59.50 87 PRO A CA 1
ATOM 674 C C . PRO A 1 87 ? 4.302 -8.555 -13.552 1.00 59.50 87 PRO A C 1
ATOM 676 O O . PRO A 1 87 ? 5.190 -7.735 -13.800 1.00 59.50 87 PRO A O 1
ATOM 679 N N . PRO A 1 88 ? 4.572 -9.865 -13.410 1.00 48.81 88 PRO A N 1
ATOM 680 C CA . PRO A 1 88 ? 5.864 -10.383 -13.832 1.00 48.81 88 PRO A CA 1
ATOM 681 C C . PRO A 1 88 ? 6.068 -9.879 -15.262 1.00 48.81 88 PRO A C 1
ATOM 683 O O . PRO A 1 88 ? 5.250 -10.171 -16.137 1.00 48.81 88 PRO A O 1
ATOM 686 N N . GLY A 1 89 ? 7.054 -8.993 -15.446 1.00 45.94 89 GLY A N 1
ATOM 687 C CA . GLY A 1 89 ? 7.301 -8.352 -16.731 1.00 45.94 89 GLY A CA 1
ATOM 688 C C . GLY A 1 89 ? 7.403 -9.423 -17.814 1.00 45.94 89 GLY A C 1
ATOM 689 O O . GLY A 1 89 ? 7.736 -10.568 -17.483 1.00 45.94 89 GLY A O 1
ATOM 690 N N . PRO A 1 90 ? 7.085 -9.098 -19.080 1.00 45.06 90 PRO A N 1
ATOM 691 C CA . PRO A 1 90 ? 7.104 -10.080 -20.149 1.00 45.06 90 PRO A CA 1
ATOM 692 C C . PRO A 1 90 ? 8.452 -10.787 -20.102 1.00 45.06 90 PRO A C 1
ATOM 694 O O . PRO A 1 90 ? 9.506 -10.174 -20.270 1.00 45.06 90 PRO A O 1
ATOM 697 N N . ARG A 1 91 ? 8.403 -12.082 -19.785 1.00 40.47 91 ARG A N 1
ATOM 698 C CA . ARG A 1 91 ? 9.515 -12.992 -20.003 1.00 40.47 91 ARG A CA 1
ATOM 699 C C . ARG A 1 91 ? 9.807 -12.838 -21.489 1.00 40.47 91 ARG A C 1
ATOM 701 O O . ARG A 1 91 ? 8.965 -13.212 -22.301 1.00 40.47 91 ARG A O 1
ATOM 708 N N . ALA A 1 92 ? 10.916 -12.181 -21.816 1.00 41.22 92 ALA A N 1
ATOM 709 C CA . ALA A 1 92 ? 11.434 -12.179 -23.168 1.00 41.22 92 ALA A CA 1
ATOM 710 C C . ALA A 1 92 ? 11.569 -13.655 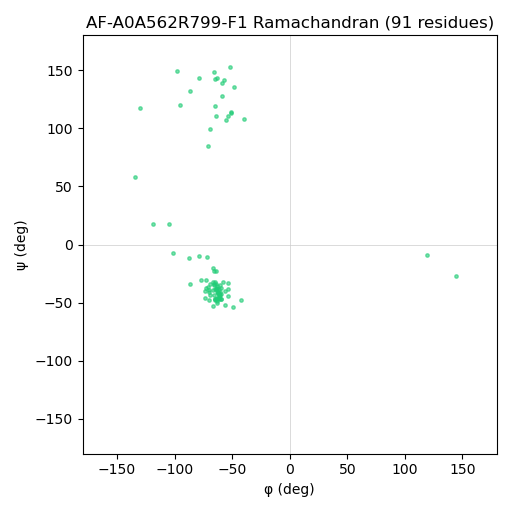-23.564 1.00 41.22 92 ALA A C 1
ATOM 712 O O . ALA A 1 92 ? 12.310 -14.402 -22.918 1.00 41.22 92 ALA A O 1
ATOM 713 N N . ALA A 1 93 ? 10.708 -14.069 -24.490 1.00 36.88 93 ALA A N 1
ATOM 714 C CA . ALA A 1 93 ? 10.798 -15.337 -25.190 1.00 36.88 93 ALA A CA 1
ATOM 715 C C . ALA A 1 93 ? 11.926 -15.255 -26.220 1.00 36.88 93 ALA A C 1
ATOM 717 O O . ALA A 1 93 ? 12.155 -14.135 -26.737 1.00 36.88 93 ALA A O 1
#

Sequence (93 aa):
MADLMQPVSRVIGEHRDRILKAIDGSPGAARAGQWTTAALQNDQAMETIIRCCYELLPGLVRLAVKEPAFRTFMLNNRERILAQLVPPGPRAA

Mean predicted aligned error: 8.35 Å

Secondary structure (DSSP, 8-state):
---THHHHH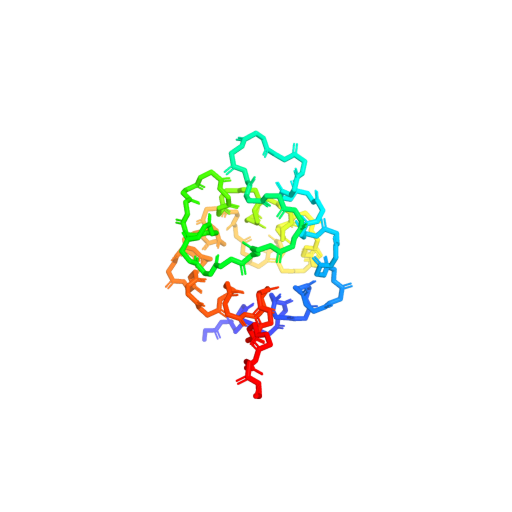HHHHHHHHHHHHHHHTSTTSPPTT---HHHHTSHHHHHHHHHHHHHHS-HHHHHHS-HHHHHHHHHHTHHHHHHHHS-------

=== Feature glossary ===
Key to the feature types in this record:

— What the protein is —

Primary structure: the covalent order of the twenty standard amino acids along the backbone. Two proteins with the same sequence will (almost always) fold to the same structure; two with 30% identity often share a fold but not the details.

Database cross-references. InterPro integrates a dozen domain/family signature databases into unified entries with residue-range hits. GO terms attach function/process/location labels with evidence codes. CATH codes position the fold in a four-level structural taxonomy. Organism is the NCBI-taxonomy speci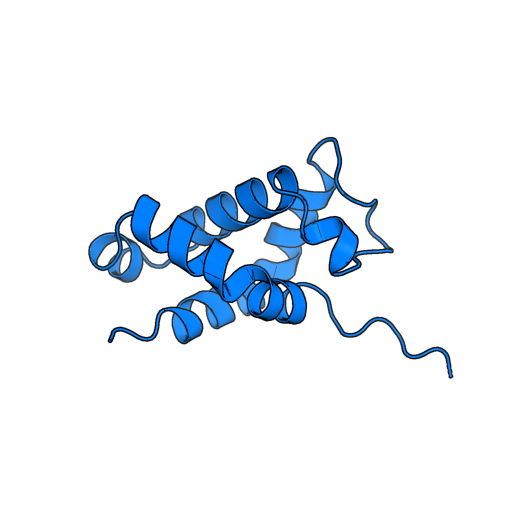es name.

— Where its atoms are —

The mmCIF block holds the 3D Cartesian coordinates of each backbone atom (N, Cα, C, O) in ångströms. mmCIF is the PDB's canonical archive format — a tagged-loop text representation of the atomic model.

Six rendered views show the 3D structure from the faces of a cube — i.e. along ±x, ±y, ±z. Rendering representation is drawn randomly per protein from cartoon (secondary-structure ribbons), sticks (backbone bonds), or molecular surface; coloring is either N→C rainbow (blue at the N-terminus through red at the C-terminus) or one color per chain.

— Local backbone conformation —

DSSP 8-state secondary structure assigns each residue one of H (α-helix), G (3₁₀-helix), I (π-helix), E (extended β-strand), B (isolated β-bridge), T (hydrogen-bonded turn), S (bend), or '-' (coil). The assignment is computed from backbone hydrogen-bond geometry via the Kabsch–Sander algorithm.

P-SEA three-state annotation labels each residue as helix, strand, or coil based purely on the geometry of the Cα trace. It serves as a fal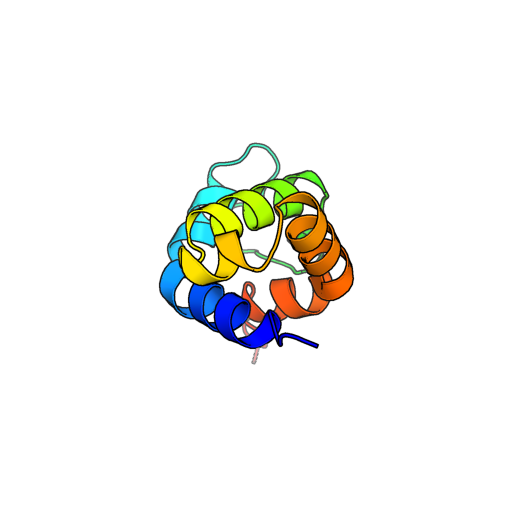lback when the full backbone (and thus DSSP) is unavailable.

The φ/ψ torsion pair specifies the backbone conformation at each residue. φ rotates about the N–Cα bond, ψ about the Cα–C bond. Steric clashes forbid most of the (φ, ψ) plane — the allowed regions (α-helix basin, β-sheet basin, left-handed helix) are the Ramachandran-allowed regions.

— Global shape and packing —

The geometric summary reports three shape descriptors. Rg (radius of gyration) measures how spread out the Cα atoms are about their centre of mass; compact globular proteins have small Rg, elongated or unfolded ones large. Cα contacts (<8 Å, |i−j|>4) count long-range residue pairs in spatial proximity — high for tightly packed folds, near zero for rods or random coil. The bounding-box extents give the protein's footprint along x, y, z in Å.

Accessible surface area quantifies burial. A residue with SASA near zero is packed into the hydrophobic core; one with SASA >100 Å² sits on the surface. Computed here via the Shrake–Rupley numerical algorithm with a 1.4 Å probe.

Plot images: a contact map (which residues are close in 3D, as an N×N binary image), a Ramachandran scatter (backbone torsion angles, revealing secondary-structure composition at a glance), and — for AlphaFold structures — a PAE heatmap (pairwise prediction confidence).

— Structural neighborhood —

The Foldseek 3Di string encodes local tertiary geometry as a 20-letter alphabet — one character per residue — derived from the relative positions of nearby Cα atoms. Unlike the amino-acid sequence, 3Di is a direct function of the 3D structure, so two proteins with the same fold have similar 3Di strings even at low sequence identity.

Nearest PDB neighbors are the top structural matches found by Foldseek when searching this structure against the entire Protein Data Bank. Each hit reports a TM-score (0 to 1; >0.5 almost always implies the same fold) and an E-value. These are *structural* homologs — they may share no d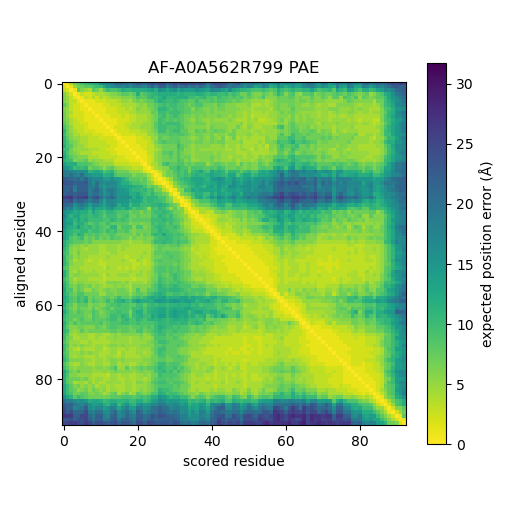etectable sequence similarity.

— Confidence and disorder —

For AlphaFold models, the B-factor field carries pLDDT — the model's own estimate of local accuracy on a 0–100 scale. Regions with pLDDT<50 should be treated as essentially unmodeled; they often correspond to intrinsically disordered segments.

B-factor (Debye–Waller factor) reflects atomic displacement in the crystal lattice. It is an experimental observable (units Å²), not a prediction; low values mean the atom is pinned down, high values mean it moves or is heterogeneous across the crystal.

Predicted aligned error is AlphaFold's pairwise confidence. Unlike pLDDT (per-residue), PAE is per-residue-pair and captures whether two parts of the structure are correctly placed relative to each other. Units are ångströms of expected positional error.